Protein AF-A0A447JDP0-F1 (afdb_monomer_lite)

InterPro domains:
  IPR008926 Ribonucleotide reductase R1 subunit, N-terminal [SSF48168] (4-131)
  IPR013509 Ribonucleotide reductase large subunit, N-terminal [PF00317] (90-130)
  IPR013554 Ribonucleotide reductase N-terminal [PF08343] (7-88)

pLDDT: mean 95.54, std 9.56, range [35.28, 98.81]

Structure (mmCIF, N/CA/C/O backbone):
data_AF-A0A447JDP0-F1
#
_entry.id   AF-A0A447JDP0-F1
#
loop_
_atom_site.group_PDB
_atom_site.id
_atom_site.type_symbol
_atom_site.label_atom_id
_atom_site.label_alt_id
_atom_site.label_comp_id
_atom_site.label_asym_id
_atom_site.label_entity_id
_atom_site.label_seq_id
_atom_site.pdbx_PDB_ins_code
_atom_site.Cartn_x
_atom_site.Cartn_y
_atom_site.Cartn_z
_atom_site.occupancy
_atom_site.B_iso_or_equiv
_atom_site.auth_seq_id
_atom_site.auth_comp_id
_atom_site.auth_asym_id
_atom_site.auth_atom_id
_atom_site.pdbx_PDB_model_num
ATOM 1 N N . MET A 1 1 ? 22.821 -16.207 -6.122 1.00 35.28 1 MET A N 1
ATOM 2 C CA . MET A 1 1 ? 22.809 -14.789 -5.713 1.00 35.28 1 MET A CA 1
A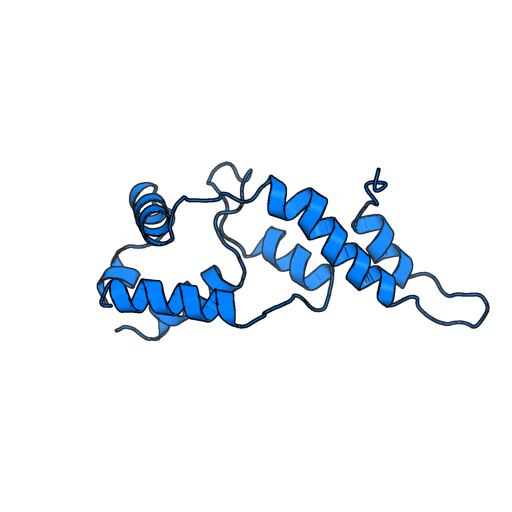TOM 3 C C . MET A 1 1 ? 22.058 -14.057 -6.809 1.00 35.28 1 MET A C 1
ATOM 5 O O . MET A 1 1 ? 22.524 -14.093 -7.938 1.00 35.28 1 MET A O 1
ATOM 9 N N . GLN A 1 2 ? 20.843 -13.580 -6.548 1.00 43.75 2 GLN A N 1
ATOM 10 C CA . GLN A 1 2 ? 20.063 -12.879 -7.570 1.00 43.75 2 GLN A CA 1
ATOM 11 C C . GLN A 1 2 ? 20.692 -11.494 -7.731 1.00 43.75 2 GLN A C 1
ATOM 13 O O . GLN A 1 2 ? 20.782 -10.771 -6.742 1.00 43.75 2 GLN A O 1
ATOM 18 N N . GLU A 1 3 ? 21.221 -11.173 -8.917 1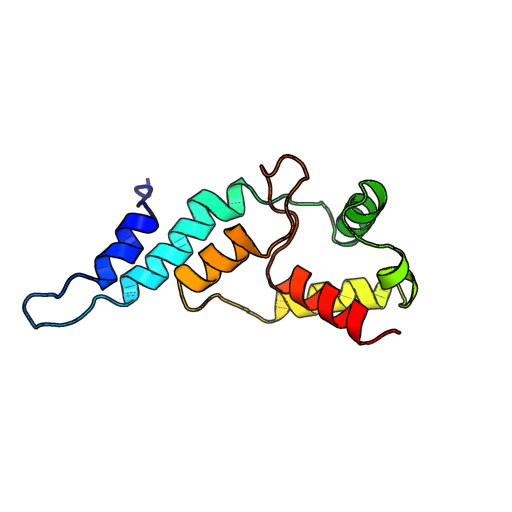.00 52.28 3 GLU A N 1
ATOM 19 C CA . GLU A 1 3 ? 21.681 -9.813 -9.211 1.00 52.28 3 GLU A CA 1
ATOM 20 C C . GLU A 1 3 ? 20.535 -8.854 -8.896 1.00 52.28 3 GLU A C 1
ATOM 22 O O . GLU A 1 3 ? 19.419 -9.025 -9.393 1.00 52.28 3 GLU A O 1
ATOM 27 N N . THR A 1 4 ? 20.793 -7.881 -8.023 1.00 54.41 4 THR A N 1
ATOM 28 C CA . THR A 1 4 ? 19.846 -6.820 -7.691 1.00 54.41 4 THR A CA 1
ATOM 29 C C . THR A 1 4 ? 19.679 -5.944 -8.929 1.00 54.41 4 THR A C 1
ATOM 31 O O . THR A 1 4 ? 20.354 -4.930 -9.076 1.00 54.41 4 THR A O 1
ATOM 34 N N . MET A 1 5 ? 18.840 -6.373 -9.871 1.00 62.88 5 MET A N 1
ATOM 35 C CA . MET A 1 5 ? 18.545 -5.582 -11.056 1.00 62.88 5 MET A CA 1
ATOM 36 C C . MET A 1 5 ? 17.773 -4.333 -10.638 1.00 62.88 5 MET A C 1
ATOM 38 O O . MET A 1 5 ? 16.768 -4.411 -9.928 1.00 62.88 5 MET A O 1
ATOM 42 N N . ASP A 1 6 ? 18.271 -3.180 -11.074 1.00 90.94 6 ASP A N 1
ATOM 43 C CA . ASP A 1 6 ? 17.626 -1.889 -10.881 1.00 90.94 6 ASP A CA 1
ATOM 44 C C . ASP A 1 6 ? 16.263 -1.883 -11.597 1.00 90.94 6 ASP A C 1
ATOM 46 O O . ASP A 1 6 ? 16.180 -2.031 -12.819 1.00 90.94 6 ASP A O 1
ATOM 50 N N . TYR A 1 7 ? 15.180 -1.721 -10.833 1.00 95.44 7 TYR A N 1
ATOM 51 C CA . TYR A 1 7 ? 13.817 -1.695 -11.365 1.00 95.44 7 TYR A CA 1
ATOM 52 C C . TYR A 1 7 ? 13.587 -0.517 -12.326 1.00 95.44 7 TYR A C 1
ATOM 54 O O . TYR A 1 7 ? 12.760 -0.631 -13.232 1.00 95.44 7 TYR A O 1
ATOM 62 N N . HIS A 1 8 ? 14.344 0.581 -12.204 1.00 94.88 8 HIS A N 1
ATOM 63 C CA . HIS A 1 8 ? 14.311 1.665 -13.185 1.00 94.88 8 HIS A CA 1
ATOM 64 C C . HIS A 1 8 ? 14.946 1.246 -14.512 1.00 94.88 8 HIS A C 1
ATOM 66 O O . HIS A 1 8 ? 14.387 1.535 -15.570 1.00 94.88 8 HIS A O 1
ATOM 72 N N . ALA A 1 9 ? 16.067 0.521 -14.473 1.00 95.06 9 ALA A N 1
ATOM 73 C CA . ALA A 1 9 ? 16.700 -0.010 -15.677 1.00 95.06 9 ALA A CA 1
ATOM 74 C C . ALA A 1 9 ? 15.803 -1.038 -16.385 1.00 95.06 9 ALA A C 1
ATOM 76 O O . ALA A 1 9 ? 15.671 -0.990 -17.606 1.00 95.06 9 ALA A O 1
ATOM 77 N N . LEU A 1 10 ? 15.133 -1.917 -15.628 1.00 95.00 10 LEU A N 1
ATOM 78 C CA . LEU A 1 10 ? 14.168 -2.880 -16.170 1.00 95.00 10 LEU A CA 1
ATOM 79 C C . LEU A 1 10 ? 12.984 -2.183 -16.855 1.00 95.00 10 LEU A C 1
ATOM 81 O O . LEU A 1 10 ? 12.657 -2.520 -17.991 1.00 95.00 10 LEU A O 1
ATOM 85 N N . ASN A 1 11 ? 12.392 -1.164 -16.225 1.00 95.44 11 ASN A N 1
ATOM 86 C CA . ASN A 1 11 ? 11.319 -0.385 -16.846 1.00 95.44 11 ASN A CA 1
ATOM 87 C C . ASN A 1 11 ? 11.802 0.381 -18.095 1.00 95.44 11 ASN A C 1
ATOM 89 O O . ASN A 1 11 ? 11.079 0.458 -19.088 1.00 95.44 11 ASN A O 1
ATOM 93 N N . ALA A 1 12 ? 13.046 0.875 -18.103 1.00 94.75 12 ALA A N 1
ATOM 94 C CA . ALA A 1 12 ? 13.629 1.537 -19.270 1.00 94.75 12 ALA A CA 1
ATOM 95 C C . ALA A 1 12 ? 13.772 0.609 -20.494 1.00 94.75 12 ALA A C 1
ATOM 97 O O . ALA A 1 12 ? 13.784 1.106 -21.622 1.00 94.75 12 ALA A O 1
ATOM 98 N N . MET A 1 13 ? 13.817 -0.720 -20.312 1.00 94.06 13 MET A N 1
ATOM 99 C CA . MET A 1 13 ? 13.868 -1.682 -21.425 1.00 94.06 13 MET A CA 1
ATOM 100 C C . MET A 1 13 ? 12.606 -1.655 -22.299 1.00 94.06 13 MET A C 1
ATOM 102 O O . MET A 1 13 ? 12.680 -2.056 -23.458 1.00 94.06 13 MET A O 1
ATOM 106 N N . LEU A 1 14 ? 11.477 -1.131 -21.801 1.00 93.56 14 LEU A N 1
ATOM 107 C CA . LEU A 1 14 ? 10.270 -0.920 -22.611 1.00 93.56 14 LEU A CA 1
ATOM 108 C C . LEU A 1 14 ? 10.470 0.099 -23.742 1.00 93.56 14 LEU A C 1
ATOM 110 O O . LEU A 1 14 ? 9.702 0.105 -24.700 1.00 93.56 14 LEU A O 1
ATOM 114 N N . ASN A 1 15 ? 11.505 0.940 -23.651 1.00 94.25 15 ASN A N 1
ATOM 115 C CA . ASN A 1 15 ? 11.864 1.903 -24.692 1.00 94.25 15 ASN A CA 1
ATOM 116 C C . ASN A 1 15 ? 12.830 1.323 -25.742 1.00 94.25 15 ASN A C 1
ATOM 118 O O . ASN A 1 15 ? 13.276 2.055 -26.626 1.00 94.25 15 ASN A O 1
ATOM 122 N N . LEU A 1 16 ? 13.189 0.037 -25.646 1.00 92.62 16 LEU A N 1
ATOM 123 C CA . LEU A 1 16 ? 14.095 -0.638 -26.572 1.00 92.62 16 LEU A CA 1
ATOM 124 C C . LEU A 1 16 ? 13.339 -1.672 -27.408 1.00 92.62 16 LEU A C 1
ATOM 126 O O . LEU A 1 16 ? 12.618 -2.517 -26.876 1.00 92.62 16 LEU A O 1
ATOM 130 N N . TYR A 1 17 ? 13.576 -1.635 -28.716 1.00 93.62 17 TYR A N 1
ATOM 131 C CA . TYR A 1 17 ? 13.074 -2.633 -29.653 1.00 93.62 17 TYR A CA 1
ATOM 132 C C . TYR A 1 17 ? 14.124 -3.715 -29.907 1.00 93.62 17 TYR A C 1
ATOM 134 O O . TYR A 1 17 ? 15.322 -3.430 -29.990 1.00 93.62 17 TYR A O 1
ATOM 142 N N . ASP A 1 18 ? 13.677 -4.960 -30.051 1.00 90.44 18 ASP A N 1
ATOM 143 C CA . ASP A 1 18 ? 14.532 -6.044 -30.525 1.00 90.44 18 ASP A CA 1
ATOM 144 C C . ASP A 1 18 ? 14.825 -5.928 -32.037 1.00 90.44 18 ASP A C 1
ATOM 146 O O . ASP A 1 18 ? 14.357 -5.025 -32.735 1.00 90.44 18 ASP A O 1
ATOM 150 N N . LYS A 1 19 ? 15.609 -6.872 -32.573 1.00 92.88 19 LYS A N 1
ATOM 151 C CA . LYS A 1 19 ? 15.967 -6.902 -34.004 1.00 92.88 19 LYS A CA 1
ATOM 152 C C . LYS A 1 19 ? 14.760 -7.066 -34.940 1.00 92.88 19 LYS A C 1
ATOM 154 O O . LYS A 1 19 ? 14.899 -6.806 -36.131 1.00 92.88 19 LYS A O 1
ATOM 159 N N . ALA A 1 20 ? 13.622 -7.526 -34.425 1.00 94.88 20 ALA A N 1
ATOM 160 C CA . ALA A 1 20 ? 12.374 -7.698 -35.157 1.00 94.88 20 ALA A CA 1
ATOM 161 C C . ALA A 1 20 ? 11.389 -6.531 -34.935 1.00 94.88 20 ALA A C 1
ATOM 163 O O . ALA A 1 20 ? 10.309 -6.540 -35.519 1.00 94.88 20 ALA A O 1
ATOM 164 N N . GLY A 1 21 ? 11.753 -5.515 -34.144 1.00 94.19 21 GLY A N 1
ATOM 165 C CA . GLY A 1 21 ? 10.891 -4.373 -33.851 1.00 94.19 21 GLY A CA 1
ATOM 166 C C . GLY A 1 21 ? 9.857 -4.630 -32.750 1.00 94.19 21 GLY A C 1
ATOM 167 O O . GLY A 1 21 ? 8.863 -3.909 -32.688 1.00 94.19 21 GLY A O 1
ATOM 168 N N . HIS A 1 22 ? 10.057 -5.621 -31.876 1.00 95.56 22 HIS A N 1
ATOM 169 C CA . HIS A 1 22 ? 9.159 -5.904 -30.752 1.00 95.56 22 HIS A CA 1
ATOM 170 C C . HIS A 1 22 ? 9.651 -5.303 -29.430 1.00 95.56 22 HIS A C 1
ATOM 172 O O . HIS A 1 22 ? 10.853 -5.187 -29.186 1.00 95.56 22 HIS A O 1
ATOM 178 N N . ILE A 1 23 ? 8.696 -4.960 -28.559 1.00 95.69 23 ILE A N 1
ATOM 179 C CA . ILE A 1 23 ? 8.934 -4.482 -27.191 1.00 95.69 23 ILE A CA 1
ATOM 180 C C . ILE A 1 23 ? 8.960 -5.676 -26.229 1.00 95.69 23 ILE A C 1
ATOM 182 O O . ILE A 1 23 ? 8.121 -6.574 -26.309 1.00 95.69 23 ILE A O 1
ATOM 186 N N . GLN A 1 24 ? 9.889 -5.655 -25.276 1.00 93.38 24 GLN A N 1
ATOM 187 C CA . GLN A 1 24 ? 10.043 -6.688 -24.245 1.00 93.38 24 GLN A CA 1
ATOM 188 C C . GLN A 1 24 ? 9.133 -6.411 -23.033 1.00 93.38 24 GLN A C 1
ATOM 190 O O . GLN A 1 24 ? 9.596 -5.972 -21.981 1.00 93.38 24 GLN A O 1
ATOM 195 N N . PHE A 1 25 ? 7.818 -6.613 -23.173 1.00 93.81 25 PHE A N 1
ATOM 196 C CA . PHE A 1 25 ? 6.841 -6.285 -22.117 1.00 93.81 25 PHE A CA 1
ATOM 197 C C . PHE A 1 25 ? 7.059 -7.036 -20.793 1.00 93.81 25 PHE A C 1
ATOM 199 O O . PHE A 1 25 ? 6.718 -6.518 -19.730 1.00 93.81 25 PHE A O 1
ATOM 206 N N . ASP A 1 26 ? 7.673 -8.222 -20.826 1.00 95.81 26 ASP A N 1
ATOM 207 C CA . ASP A 1 26 ? 8.031 -9.001 -19.633 1.00 95.81 26 ASP A CA 1
ATOM 208 C C . ASP A 1 26 ? 8.980 -8.243 -18.688 1.00 95.81 26 ASP A C 1
ATOM 210 O O . ASP A 1 26 ? 9.015 -8.516 -17.484 1.00 95.81 26 ASP A O 1
ATOM 214 N N . LYS A 1 27 ? 9.723 -7.262 -19.215 1.00 96.12 27 LYS A N 1
ATOM 215 C CA . LYS A 1 27 ? 10.627 -6.419 -18.430 1.00 96.12 27 LYS A CA 1
ATOM 216 C C . LYS A 1 27 ? 9.898 -5.497 -17.467 1.00 96.12 27 LYS A C 1
ATOM 218 O O . LYS A 1 27 ? 10.434 -5.234 -16.393 1.00 96.12 27 LYS A O 1
ATOM 223 N N . ASP A 1 28 ? 8.667 -5.088 -17.773 1.00 97.62 28 ASP A N 1
ATOM 224 C CA . ASP A 1 28 ? 7.875 -4.305 -16.821 1.00 97.62 28 ASP A CA 1
ATOM 225 C C . ASP A 1 28 ? 7.442 -5.152 -15.623 1.00 97.62 28 ASP A C 1
ATOM 227 O O . ASP A 1 28 ? 7.534 -4.711 -14.480 1.00 97.62 28 ASP A O 1
ATOM 231 N N . GLN A 1 29 ? 7.063 -6.411 -15.862 1.00 97.38 29 GLN A N 1
ATOM 232 C CA . GLN A 1 29 ? 6.729 -7.334 -14.780 1.00 97.38 29 GLN A CA 1
ATOM 233 C C . GLN A 1 29 ? 7.955 -7.633 -13.905 1.00 97.38 29 GLN A C 1
ATOM 235 O O . GLN A 1 29 ? 7.859 -7.602 -12.679 1.00 97.38 29 GLN A O 1
ATOM 240 N N . GLN A 1 30 ? 9.129 -7.829 -14.516 1.00 97.44 30 GLN A N 1
ATOM 241 C CA . GLN A 1 30 ? 10.392 -7.956 -13.777 1.00 97.44 30 GLN A CA 1
ATOM 242 C C . GLN A 1 30 ? 10.698 -6.693 -12.956 1.00 97.44 30 GLN A C 1
ATOM 244 O O . GLN A 1 30 ? 11.175 -6.806 -11.827 1.00 97.44 30 GLN A O 1
ATOM 249 N N . ALA A 1 31 ? 10.405 -5.498 -13.483 1.00 97.94 31 ALA A N 1
ATOM 250 C CA . ALA A 1 31 ? 10.569 -4.242 -12.754 1.00 97.94 31 ALA A CA 1
ATOM 251 C C . ALA A 1 31 ? 9.641 -4.162 -11.532 1.00 97.94 31 ALA A C 1
ATOM 253 O O . ALA A 1 31 ? 10.085 -3.727 -10.470 1.00 97.94 31 ALA A O 1
ATOM 254 N N . ILE A 1 32 ? 8.388 -4.623 -11.638 1.00 98.06 32 ILE A N 1
ATOM 255 C CA . ILE A 1 32 ? 7.467 -4.740 -10.493 1.00 98.06 32 ILE A CA 1
ATOM 256 C C . ILE A 1 32 ? 8.065 -5.672 -9.438 1.00 98.06 32 ILE A C 1
ATOM 258 O O . ILE A 1 32 ? 8.197 -5.284 -8.276 1.00 98.06 32 ILE A O 1
ATOM 262 N N . ASP A 1 33 ? 8.462 -6.880 -9.830 1.00 97.56 33 ASP A N 1
ATOM 263 C CA . ASP A 1 33 ? 8.970 -7.886 -8.896 1.00 97.56 33 ASP A CA 1
ATOM 264 C C . ASP A 1 33 ? 10.231 -7.393 -8.172 1.00 97.56 33 ASP A C 1
ATOM 266 O O . ASP A 1 33 ? 10.337 -7.512 -6.944 1.00 97.56 33 ASP A O 1
ATOM 270 N N . ALA A 1 34 ? 11.151 -6.768 -8.915 1.00 97.88 34 ALA A N 1
ATOM 271 C CA . ALA A 1 34 ? 12.349 -6.137 -8.377 1.00 97.88 34 ALA A CA 1
ATOM 272 C C . ALA A 1 34 ? 12.002 -4.975 -7.437 1.00 97.88 34 ALA A C 1
ATOM 274 O O . ALA A 1 34 ? 12.512 -4.939 -6.320 1.00 97.88 34 ALA A O 1
ATOM 275 N N . PHE A 1 35 ? 11.093 -4.074 -7.822 1.00 98.12 35 PHE A N 1
ATOM 276 C CA . PHE A 1 35 ? 10.648 -2.953 -6.988 1.00 98.12 35 PHE A CA 1
ATOM 277 C C . PHE A 1 35 ? 10.066 -3.427 -5.654 1.00 98.12 35 PHE A C 1
ATOM 279 O O . PHE A 1 35 ? 10.417 -2.913 -4.588 1.00 98.12 35 PHE A O 1
ATOM 286 N N . PHE A 1 36 ? 9.224 -4.460 -5.677 1.00 97.94 36 PHE A N 1
ATOM 287 C CA . PHE A 1 36 ? 8.682 -5.019 -4.446 1.00 97.94 36 PHE A CA 1
ATOM 288 C C . PHE A 1 36 ? 9.757 -5.696 -3.588 1.00 97.94 36 PHE A C 1
ATOM 290 O O . PHE A 1 36 ? 9.718 -5.583 -2.362 1.00 97.94 36 PHE A O 1
ATOM 297 N N . ALA A 1 37 ? 10.715 -6.389 -4.209 1.00 97.56 37 ALA A N 1
ATOM 298 C CA . ALA A 1 37 ? 11.785 -7.097 -3.512 1.00 97.56 37 ALA A CA 1
ATOM 299 C C . ALA A 1 37 ? 12.814 -6.180 -2.861 1.00 97.56 37 ALA A C 1
ATOM 301 O O . ALA A 1 37 ? 13.202 -6.424 -1.720 1.00 97.56 37 ALA A O 1
ATOM 302 N N . THR A 1 38 ? 13.257 -5.154 -3.577 1.00 96.56 38 THR A N 1
ATOM 303 C CA . THR A 1 38 ? 14.412 -4.340 -3.188 1.00 96.56 38 THR A CA 1
ATOM 304 C C . THR A 1 38 ? 14.006 -3.029 -2.527 1.00 96.56 38 THR A C 1
ATOM 306 O O . THR A 1 38 ? 14.799 -2.468 -1.777 1.00 96.56 38 THR A O 1
ATOM 309 N N . HIS A 1 39 ? 12.769 -2.562 -2.741 1.00 96.69 39 HIS A N 1
ATOM 310 C CA . HIS A 1 39 ? 12.289 -1.283 -2.217 1.00 96.69 39 HIS A CA 1
ATOM 311 C C . HIS A 1 39 ? 11.071 -1.424 -1.303 1.00 96.69 39 HIS A C 1
ATOM 313 O O . HIS A 1 39 ? 11.151 -1.061 -0.133 1.00 96.69 39 HIS A O 1
ATOM 319 N N . VAL A 1 40 ? 9.951 -1.978 -1.777 1.00 98.06 40 VAL A N 1
ATOM 320 C CA . VAL A 1 40 ? 8.701 -1.976 -0.989 1.00 98.06 40 VAL A CA 1
ATOM 321 C C . VAL A 1 40 ? 8.816 -2.832 0.270 1.00 98.06 40 VAL A C 1
ATOM 323 O O . VAL A 1 40 ? 8.606 -2.317 1.369 1.00 98.06 40 VAL A O 1
ATOM 326 N N . ARG A 1 41 ? 9.154 -4.126 0.148 1.00 97.50 41 ARG A N 1
ATOM 327 C CA . ARG A 1 41 ? 9.195 -5.045 1.300 1.00 97.50 41 ARG A CA 1
ATOM 328 C C . ARG A 1 41 ? 10.189 -4.599 2.384 1.00 97.50 41 ARG A C 1
ATOM 330 O O . ARG A 1 41 ? 9.774 -4.561 3.539 1.00 97.50 41 ARG A O 1
ATOM 337 N N . PRO A 1 42 ? 11.436 -4.195 2.064 1.00 97.69 42 PRO A N 1
ATOM 338 C CA . PRO A 1 42 ? 12.391 -3.748 3.085 1.00 97.69 42 PRO A CA 1
ATOM 339 C C . PRO A 1 42 ? 11.956 -2.495 3.860 1.00 97.69 42 PRO A C 1
ATOM 341 O O . PRO A 1 42 ? 12.317 -2.341 5.026 1.00 97.69 42 PRO A O 1
ATOM 344 N N . HIS A 1 43 ? 11.171 -1.610 3.236 1.00 98.31 43 HIS A N 1
ATOM 345 C CA . HIS A 1 43 ? 10.739 -0.343 3.837 1.00 98.31 43 HIS A CA 1
ATOM 346 C C . HIS A 1 43 ? 9.304 -0.380 4.379 1.00 98.31 43 HIS A C 1
ATOM 348 O O . HIS A 1 43 ? 8.835 0.609 4.937 1.00 98.31 43 HIS A O 1
ATOM 354 N N . SER A 1 44 ? 8.590 -1.497 4.258 1.00 98.50 44 SER A N 1
ATOM 355 C CA . SER A 1 44 ? 7.245 -1.636 4.826 1.00 98.50 44 SER A CA 1
ATOM 356 C C . SER A 1 44 ? 7.313 -2.018 6.305 1.00 98.50 44 SER A C 1
ATOM 358 O O . SER A 1 44 ? 8.233 -2.710 6.748 1.00 98.50 44 SER A O 1
ATOM 360 N N . VAL A 1 45 ? 6.383 -1.518 7.115 1.00 98.31 45 VAL A N 1
ATOM 361 C CA . VAL A 1 45 ? 6.246 -1.932 8.519 1.00 98.31 45 VAL A CA 1
ATOM 362 C C . VAL A 1 45 ? 5.370 -3.177 8.588 1.00 98.31 45 VAL A C 1
ATOM 364 O O . VAL A 1 45 ? 4.243 -3.175 8.103 1.00 98.31 45 VAL A O 1
ATOM 367 N N . THR A 1 46 ? 5.882 -4.233 9.214 1.00 95.19 46 THR A N 1
ATOM 368 C CA . THR A 1 46 ? 5.116 -5.437 9.551 1.00 95.19 46 THR A CA 1
ATOM 369 C C . THR A 1 46 ? 4.727 -5.404 11.022 1.00 95.19 46 THR A C 1
ATOM 371 O O . THR A 1 46 ? 5.583 -5.183 11.877 1.00 95.19 46 THR A O 1
ATOM 374 N N . PHE A 1 47 ? 3.454 -5.656 11.303 1.00 97.19 47 PHE A N 1
ATOM 375 C CA . PHE A 1 47 ? 2.891 -5.756 12.653 1.00 97.19 47 PHE A CA 1
ATOM 376 C C . PHE A 1 47 ? 2.570 -7.222 12.968 1.00 97.19 47 PHE A C 1
ATOM 378 O O . PHE A 1 47 ? 2.409 -8.014 12.035 1.00 97.19 47 PHE A O 1
ATOM 385 N N . ALA A 1 48 ? 2.448 -7.607 14.245 1.00 97.06 48 ALA A N 1
ATOM 386 C CA . ALA A 1 48 ? 2.142 -9.002 14.583 1.00 97.06 48 ALA A CA 1
ATOM 387 C C . ALA A 1 48 ? 0.694 -9.380 14.236 1.00 97.06 48 ALA A C 1
ATOM 389 O O . ALA A 1 48 ? 0.398 -10.543 13.969 1.00 97.06 48 ALA A O 1
ATOM 390 N N . SER A 1 49 ? -0.217 -8.402 14.221 1.00 97.94 49 SER A N 1
ATOM 391 C CA . SER A 1 49 ? -1.601 -8.597 13.793 1.00 97.94 49 SER A CA 1
ATOM 392 C C . SER A 1 49 ? -2.219 -7.323 13.223 1.00 97.94 49 SER A C 1
ATOM 394 O O . SER A 1 49 ? -1.769 -6.209 13.501 1.00 97.94 49 SER A O 1
ATOM 396 N N . GLN A 1 50 ? -3.321 -7.480 12.484 1.00 98.25 50 GLN A N 1
ATOM 397 C CA . GLN A 1 50 ? -4.096 -6.337 11.999 1.00 98.25 50 GLN A CA 1
ATOM 398 C C . GLN A 1 50 ? -4.713 -5.524 13.144 1.00 98.25 50 GLN A C 1
ATOM 400 O O . GLN A 1 50 ? -4.881 -4.311 13.027 1.00 98.25 50 GLN A O 1
ATOM 405 N N . HIS A 1 51 ? -5.020 -6.175 14.267 1.00 97.69 51 HIS A N 1
ATOM 406 C CA . HIS A 1 51 ? -5.531 -5.497 15.450 1.00 97.69 51 HIS A CA 1
ATOM 407 C C . HIS A 1 51 ? -4.491 -4.530 16.028 1.00 97.69 51 HIS A C 1
ATOM 409 O O . HIS A 1 51 ? -4.773 -3.338 16.140 1.00 97.69 51 HIS A O 1
ATOM 415 N N . GLU A 1 52 ? -3.283 -5.030 16.301 1.00 98.44 52 GLU A N 1
ATOM 416 C CA . GLU A 1 52 ? -2.161 -4.236 16.818 1.00 98.44 52 GLU A CA 1
ATOM 417 C C . GLU A 1 52 ? -1.755 -3.122 15.844 1.00 98.44 52 GLU A C 1
ATOM 419 O O . GLU A 1 52 ? -1.463 -1.998 16.263 1.00 98.44 52 GLU A O 1
ATOM 424 N N . ARG A 1 53 ? -1.787 -3.406 14.532 1.00 98.62 53 ARG A N 1
ATOM 425 C CA . ARG A 1 53 ? -1.553 -2.404 13.486 1.00 98.62 53 ARG A CA 1
ATOM 426 C C . ARG A 1 53 ? -2.515 -1.233 13.632 1.00 98.62 53 ARG A C 1
ATOM 428 O O . ARG A 1 53 ? -2.072 -0.098 13.746 1.00 98.62 53 ARG A O 1
ATOM 435 N N . LEU A 1 54 ? -3.822 -1.495 13.634 1.00 98.56 54 LEU A N 1
ATOM 436 C CA . LEU A 1 54 ? -4.835 -0.440 13.701 1.00 98.56 54 LEU A CA 1
ATOM 437 C C . LEU A 1 54 ? -4.749 0.356 15.009 1.00 98.56 54 LEU A C 1
ATOM 439 O O . LEU A 1 54 ? -4.868 1.575 14.973 1.00 98.56 54 LEU A O 1
ATOM 443 N N . GLU A 1 55 ? -4.508 -0.302 16.146 1.00 98.25 55 GLU A N 1
ATOM 444 C CA . GLU A 1 55 ? -4.285 0.399 17.420 1.00 98.25 55 GLU A CA 1
ATOM 445 C C . GLU A 1 55 ? -3.060 1.312 17.369 1.00 98.25 55 GLU A C 1
ATOM 447 O O . GLU A 1 55 ? -3.117 2.449 17.828 1.00 98.25 55 GLU A O 1
ATOM 452 N N . THR A 1 56 ? -1.958 0.836 16.790 1.00 98.69 56 THR A N 1
ATOM 453 C CA . THR A 1 56 ? -0.730 1.625 16.663 1.00 98.69 56 THR A CA 1
ATOM 454 C C . THR A 1 56 ? -0.926 2.815 15.733 1.00 98.69 56 THR A C 1
ATOM 456 O O . THR A 1 56 ? -0.557 3.929 16.092 1.00 98.69 56 THR A O 1
ATOM 459 N N . LEU A 1 57 ? -1.572 2.613 14.582 1.00 98.81 57 LEU A N 1
ATOM 460 C CA . LEU A 1 57 ? -1.845 3.691 13.633 1.00 98.81 57 LEU A CA 1
ATOM 461 C C . LEU A 1 57 ? -2.777 4.757 14.218 1.00 98.81 57 LEU A C 1
ATOM 463 O O . LEU A 1 57 ? -2.557 5.939 13.980 1.00 98.81 57 LEU A O 1
ATOM 467 N N . VAL A 1 58 ? -3.782 4.378 15.007 1.00 98.69 58 VAL A N 1
ATOM 468 C CA . VAL A 1 58 ? -4.632 5.352 15.709 1.00 98.69 58 VAL A CA 1
ATOM 469 C C . VAL A 1 58 ? -3.845 6.071 16.803 1.00 98.69 58 VAL A C 1
ATOM 471 O O . VAL A 1 58 ? -3.818 7.299 16.844 1.00 98.69 58 VAL A O 1
ATOM 474 N N . ARG A 1 59 ? -3.154 5.321 17.670 1.00 98.62 59 ARG A N 1
ATOM 475 C CA . ARG A 1 59 ? -2.404 5.867 18.810 1.00 98.62 59 ARG A CA 1
ATOM 476 C C . ARG A 1 59 ? -1.321 6.857 18.383 1.00 98.62 59 ARG A C 1
ATOM 478 O O . ARG A 1 59 ? -1.106 7.848 19.071 1.00 98.62 59 ARG A O 1
ATOM 485 N N . GLU A 1 60 ? -0.640 6.590 17.273 1.00 98.56 60 GLU A N 1
ATOM 486 C CA . 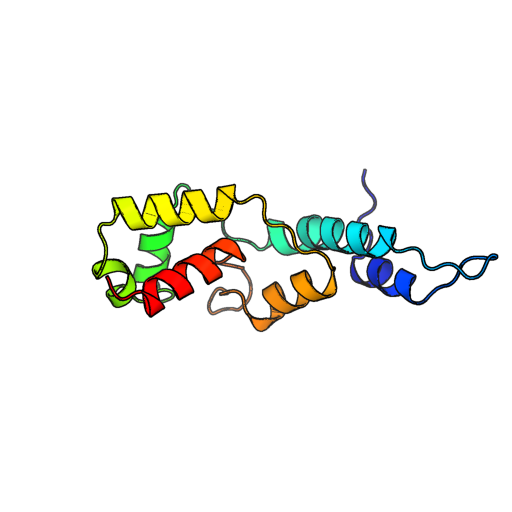GLU A 1 60 ? 0.403 7.466 16.725 1.00 98.56 60 GLU A CA 1
ATOM 487 C C . GLU A 1 60 ? -0.150 8.578 15.815 1.00 98.56 60 GLU A C 1
ATOM 489 O O . GLU A 1 60 ? 0.623 9.388 15.310 1.00 98.56 60 GLU A O 1
ATOM 494 N N . GLY A 1 61 ? -1.472 8.665 15.626 1.00 98.50 61 GLY A N 1
ATOM 495 C CA . GLY A 1 61 ? -2.123 9.756 14.891 1.00 98.50 61 GLY A CA 1
ATOM 496 C C . GLY A 1 61 ? -2.092 9.617 13.366 1.00 98.50 61 GLY A C 1
ATOM 497 O O . GLY A 1 61 ? -2.241 10.608 12.655 1.00 98.50 61 GLY A O 1
ATOM 498 N N . TYR A 1 62 ? -1.890 8.405 12.852 1.00 98.69 62 TYR A N 1
ATOM 499 C CA . TYR A 1 62 ? -1.905 8.095 11.421 1.00 98.69 62 TYR A CA 1
ATOM 500 C C . TYR A 1 62 ? -3.313 7.826 10.884 1.00 98.69 62 TYR A C 1
ATOM 502 O O . TYR A 1 62 ? -3.653 8.275 9.790 1.00 98.69 62 TYR A O 1
ATOM 510 N N . TYR A 1 63 ? -4.119 7.064 11.625 1.00 98.62 63 TYR A N 1
ATOM 511 C CA . TYR A 1 63 ? -5.507 6.752 11.277 1.00 98.62 63 TYR A CA 1
ATOM 512 C C . TYR A 1 63 ? -6.475 7.492 12.198 1.00 98.62 63 TYR A C 1
ATOM 514 O O . TYR A 1 63 ? -6.215 7.652 13.387 1.00 98.62 63 TYR A O 1
ATOM 522 N N . ASP A 1 64 ? -7.613 7.897 11.637 1.00 98.12 64 ASP A N 1
ATOM 523 C CA . ASP A 1 64 ? -8.712 8.497 12.388 1.00 98.12 64 ASP A CA 1
ATOM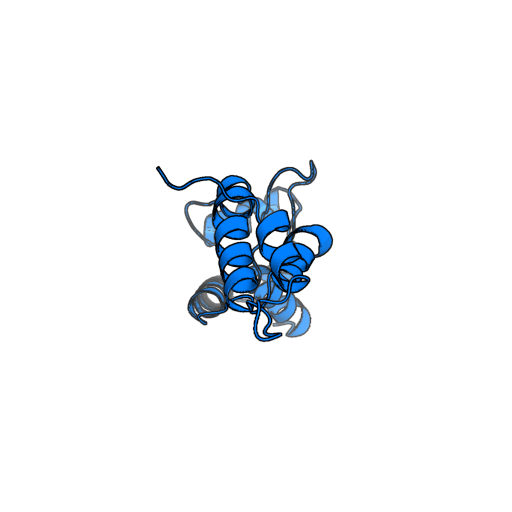 524 C C . ASP A 1 64 ? -9.595 7.405 13.008 1.00 98.12 64 ASP A C 1
ATOM 526 O O . ASP A 1 64 ? -10.255 6.636 12.297 1.00 98.12 64 ASP A O 1
ATOM 530 N N . ASP A 1 65 ? -9.617 7.347 14.339 1.00 98.25 65 ASP A N 1
ATOM 531 C CA . ASP A 1 65 ? -10.449 6.406 15.092 1.00 98.25 65 ASP A CA 1
ATOM 532 C C . ASP A 1 65 ? -11.943 6.617 14.831 1.00 98.25 65 ASP A C 1
ATOM 534 O O . ASP A 1 65 ? -12.713 5.658 14.832 1.00 98.25 65 ASP A O 1
ATOM 538 N N . ALA A 1 66 ? -12.364 7.847 14.511 1.00 98.38 66 ALA A N 1
ATOM 539 C CA . ALA A 1 66 ? -13.766 8.159 14.260 1.00 98.38 66 ALA A CA 1
ATOM 540 C C . ALA A 1 66 ? -14.331 7.408 13.046 1.00 98.38 66 ALA A C 1
ATOM 542 O O . ALA A 1 66 ? -15.533 7.152 12.998 1.00 98.38 66 ALA A O 1
ATOM 543 N N . VAL A 1 67 ? -13.491 7.018 12.078 1.00 98.50 67 VAL A N 1
ATOM 544 C CA . VAL A 1 67 ? -13.903 6.157 10.957 1.00 98.50 67 VAL A CA 1
ATOM 545 C C . VAL A 1 67 ? -14.112 4.721 11.433 1.00 98.50 67 VAL A C 1
ATOM 547 O O . VAL A 1 67 ? -15.117 4.096 11.098 1.00 98.50 67 VAL A O 1
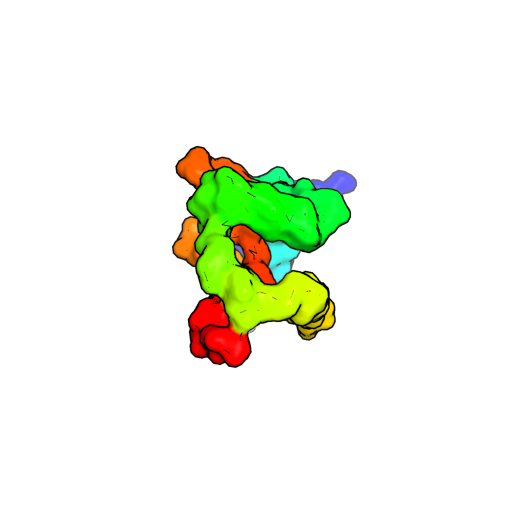ATOM 550 N N . LEU A 1 68 ? -13.171 4.196 12.219 1.00 98.31 68 LEU A N 1
ATOM 551 C CA . LEU A 1 68 ? -13.188 2.808 12.683 1.00 98.31 68 LEU A CA 1
ATOM 552 C C . LEU A 1 68 ? -14.303 2.559 13.706 1.00 98.31 68 LEU A C 1
ATOM 554 O O . LEU A 1 68 ? -14.930 1.504 13.669 1.00 98.31 68 LEU A O 1
ATOM 558 N N . ALA A 1 69 ? -14.588 3.538 14.566 1.00 98.06 69 ALA A N 1
ATOM 559 C CA . ALA A 1 69 ? -15.595 3.467 15.624 1.00 98.06 69 ALA A CA 1
ATOM 560 C C . ALA A 1 69 ? -17.043 3.337 15.114 1.00 98.06 69 ALA A C 1
ATOM 562 O O . ALA A 1 69 ? -17.942 3.034 15.895 1.00 98.06 69 ALA A O 1
ATOM 563 N N . ARG A 1 70 ? -17.286 3.543 13.812 1.00 98.56 70 ARG A N 1
ATOM 564 C CA . ARG A 1 70 ? -18.609 3.365 13.182 1.00 98.56 70 ARG A CA 1
ATOM 565 C C . ARG A 1 70 ? -18.959 1.904 12.912 1.00 98.56 70 ARG A C 1
ATOM 567 O O . ARG A 1 70 ? -20.093 1.620 12.549 1.00 98.56 70 ARG A O 1
ATOM 574 N N . TYR A 1 71 ? -17.998 0.999 13.060 1.00 98.62 71 TYR A N 1
ATOM 575 C CA . TYR A 1 71 ? -18.140 -0.405 12.706 1.00 98.62 71 TYR A CA 1
ATOM 576 C C . TYR A 1 71 ? -17.741 -1.305 13.868 1.00 98.62 71 TYR A C 1
ATOM 578 O O . TYR A 1 71 ? -16.828 -1.000 14.636 1.00 98.62 71 TYR A O 1
ATOM 586 N N . ASP A 1 72 ? -18.339 -2.494 13.921 1.00 98.38 72 ASP A N 1
ATOM 587 C CA . ASP A 1 72 ? -17.837 -3.551 14.788 1.00 98.38 72 ASP A CA 1
ATOM 588 C C . ASP A 1 72 ? -16.391 -3.894 14.420 1.00 98.38 72 ASP A C 1
ATOM 590 O O . ASP A 1 72 ? -16.068 -4.203 13.267 1.00 98.38 72 ASP A O 1
ATOM 594 N N . ARG A 1 73 ? -15.505 -3.932 15.421 1.00 98.00 73 ARG A N 1
ATOM 595 C CA . ARG A 1 73 ? -14.077 -4.214 15.209 1.00 98.00 73 ARG A CA 1
ATOM 596 C C . ARG A 1 73 ? -13.847 -5.522 14.452 1.00 98.00 73 ARG A C 1
ATOM 598 O O . ARG A 1 73 ? -12.957 -5.597 13.611 1.00 98.00 73 ARG A O 1
ATOM 605 N N . ALA A 1 74 ? -14.664 -6.541 14.712 1.00 98.38 74 ALA A N 1
ATOM 606 C CA . ALA A 1 74 ? -14.581 -7.820 14.014 1.00 98.38 74 ALA A CA 1
ATOM 607 C C . ALA A 1 74 ? -14.895 -7.697 12.511 1.00 98.38 74 ALA A C 1
ATOM 609 O O . ALA A 1 74 ? -14.272 -8.387 11.709 1.00 98.38 74 ALA A O 1
ATOM 610 N N . PHE A 1 75 ? -15.827 -6.823 12.115 1.00 98.62 75 PHE A N 1
ATOM 611 C CA . PHE A 1 75 ? -16.096 -6.542 10.704 1.00 98.62 75 PHE A CA 1
ATOM 612 C C . PHE A 1 75 ? -14.905 -5.847 10.047 1.00 98.62 75 PHE A C 1
ATOM 614 O O . PHE A 1 75 ? -14.458 -6.300 8.997 1.00 98.62 75 PHE A O 1
ATOM 621 N N . VAL A 1 76 ? -14.346 -4.820 10.696 1.00 98.69 76 VAL A N 1
ATOM 622 C CA . VAL A 1 76 ? -13.157 -4.111 10.197 1.00 98.69 76 VAL A CA 1
ATOM 623 C C . VAL A 1 76 ? -12.024 -5.100 9.922 1.00 98.69 76 VAL A C 1
ATOM 625 O O . VAL A 1 76 ? -11.491 -5.128 8.817 1.00 98.69 76 VAL A O 1
ATOM 628 N N . LEU A 1 77 ? -11.693 -5.962 10.889 1.00 98.62 77 LEU A N 1
ATOM 629 C CA . LEU A 1 77 ? -10.624 -6.953 10.729 1.00 98.62 77 LEU A CA 1
ATOM 630 C C . LEU A 1 77 ? -10.897 -7.930 9.573 1.00 98.62 77 LEU A C 1
ATOM 632 O O . LEU A 1 77 ? -9.997 -8.167 8.769 1.00 98.62 77 LEU A O 1
ATOM 636 N N . ARG A 1 78 ? -12.134 -8.433 9.440 1.00 98.69 78 ARG A N 1
ATOM 637 C CA . ARG A 1 78 ? -12.525 -9.306 8.318 1.00 98.69 78 ARG A CA 1
ATOM 638 C C . ARG A 1 78 ? -12.456 -8.600 6.966 1.00 98.69 78 ARG A C 1
ATOM 640 O O . ARG A 1 78 ? -12.124 -9.239 5.975 1.00 98.69 78 ARG A O 1
ATOM 647 N N . LEU A 1 79 ? -12.771 -7.307 6.901 1.00 98.75 79 LEU A N 1
ATOM 648 C CA . LEU A 1 79 ? -12.714 -6.553 5.650 1.00 98.75 79 LEU A CA 1
ATOM 649 C C . LEU A 1 79 ? -11.270 -6.367 5.177 1.00 98.75 79 LEU A C 1
ATOM 651 O O . LEU A 1 79 ? -10.994 -6.568 3.998 1.00 98.75 79 LEU A O 1
ATOM 655 N N . PHE A 1 80 ? -10.345 -6.057 6.091 1.00 98.69 80 PHE A N 1
ATOM 656 C CA . PHE A 1 80 ? -8.918 -6.023 5.764 1.00 98.69 80 PHE A CA 1
ATOM 657 C C . PHE A 1 80 ? -8.421 -7.393 5.291 1.00 98.69 80 PHE A C 1
ATOM 659 O O . PHE A 1 80 ? -7.756 -7.476 4.263 1.00 98.69 80 PHE A O 1
ATOM 666 N N . GLU A 1 81 ? -8.776 -8.472 5.992 1.00 98.62 81 GLU A N 1
ATOM 667 C CA . GLU A 1 81 ? -8.423 -9.833 5.572 1.00 98.62 81 GLU A CA 1
ATOM 668 C C . GLU A 1 81 ? -8.965 -10.151 4.171 1.00 98.62 81 GLU A C 1
ATOM 670 O O . GLU A 1 81 ? -8.222 -10.621 3.311 1.00 98.62 81 GLU A O 1
ATOM 675 N N . HIS A 1 82 ? -10.230 -9.818 3.902 1.00 98.69 82 HIS A N 1
ATOM 676 C CA . HIS A 1 82 ? -10.844 -9.996 2.590 1.00 98.69 82 HIS A CA 1
ATOM 677 C C . HIS A 1 82 ? -10.123 -9.201 1.493 1.00 98.69 82 HIS A C 1
ATOM 679 O O . HIS A 1 82 ? -9.857 -9.742 0.419 1.00 98.69 82 HIS A O 1
ATOM 685 N N . ALA A 1 83 ? -9.777 -7.940 1.759 1.00 98.62 83 ALA A N 1
ATOM 686 C CA . ALA A 1 83 ? -9.076 -7.094 0.802 1.00 98.62 83 ALA A CA 1
ATOM 687 C C . ALA A 1 83 ? -7.702 -7.682 0.438 1.00 98.62 83 ALA A C 1
ATOM 689 O O . ALA A 1 83 ? -7.393 -7.819 -0.746 1.00 98.62 83 ALA A O 1
ATOM 690 N N . HIS A 1 84 ? -6.919 -8.117 1.431 1.00 98.06 84 HIS A N 1
ATOM 691 C CA . HIS A 1 84 ? -5.613 -8.759 1.218 1.00 98.06 84 HIS A CA 1
ATOM 692 C C . HIS A 1 84 ? -5.721 -10.146 0.560 1.00 98.06 84 HIS A C 1
ATOM 694 O O . HIS A 1 84 ? -4.828 -10.551 -0.182 1.00 98.06 84 HIS A O 1
ATOM 700 N N . ALA A 1 85 ? -6.834 -10.857 0.753 1.00 98.50 85 ALA A N 1
ATOM 701 C CA . ALA A 1 85 ? -7.110 -12.136 0.096 1.00 98.50 85 ALA A CA 1
ATOM 702 C C . ALA A 1 85 ? -7.627 -12.004 -1.352 1.00 98.50 85 ALA A C 1
ATOM 704 O O . ALA A 1 85 ? -7.778 -13.015 -2.037 1.00 98.50 85 ALA A O 1
ATOM 705 N N . SER A 1 86 ? -7.880 -10.787 -1.847 1.00 98.25 86 SER A N 1
ATOM 706 C CA . SER A 1 86 ? -8.448 -10.555 -3.187 1.00 98.25 86 SER A CA 1
ATOM 707 C C . SER A 1 86 ? -7.540 -10.977 -4.351 1.00 98.25 86 SER A C 1
ATOM 709 O O . SER A 1 86 ? -8.008 -11.107 -5.481 1.00 98.25 86 SER A O 1
ATOM 711 N N . GLY A 1 87 ? -6.244 -11.188 -4.097 1.00 97.62 87 GLY A N 1
ATOM 712 C CA . GLY A 1 87 ? -5.267 -11.539 -5.130 1.00 97.62 87 GLY A CA 1
ATOM 713 C C . GLY A 1 87 ? -4.820 -10.351 -5.985 1.00 97.62 87 GLY A C 1
ATOM 714 O O . GLY A 1 87 ? -4.312 -10.556 -7.089 1.00 97.62 87 GLY A O 1
ATOM 715 N N . PHE A 1 88 ? -4.998 -9.119 -5.495 1.00 98.31 88 PHE A N 1
ATOM 716 C CA . PHE A 1 88 ? -4.587 -7.916 -6.208 1.00 98.31 88 PHE A CA 1
ATOM 717 C C . PHE A 1 88 ? -3.095 -7.938 -6.575 1.00 98.31 88 PHE A C 1
ATOM 719 O O . PHE A 1 88 ? -2.222 -8.331 -5.799 1.00 98.31 88 PHE A O 1
ATOM 726 N N . ARG A 1 89 ? -2.805 -7.487 -7.798 1.00 98.06 89 ARG A N 1
ATOM 727 C CA . ARG A 1 89 ? -1.454 -7.265 -8.314 1.00 98.06 89 ARG A CA 1
ATOM 728 C C . ARG A 1 89 ? -1.451 -5.997 -9.151 1.00 98.06 89 ARG A C 1
ATOM 730 O O . ARG A 1 89 ? -2.312 -5.820 -10.018 1.00 98.06 89 ARG A O 1
ATOM 737 N N . PHE A 1 90 ? -0.450 -5.146 -8.939 1.00 98.38 90 PHE A N 1
ATOM 738 C CA . PHE A 1 90 ? -0.176 -4.063 -9.877 1.00 98.38 90 PHE A CA 1
ATOM 739 C C . PHE A 1 90 ? 0.184 -4.650 -11.242 1.00 98.38 90 PHE A C 1
ATOM 741 O O . PHE A 1 90 ? 0.966 -5.590 -11.323 1.00 98.38 90 PHE A O 1
ATOM 748 N N . GLN A 1 91 ? -0.403 -4.080 -12.293 1.00 97.94 91 GLN A N 1
ATOM 749 C CA . GLN A 1 91 ? -0.219 -4.541 -13.673 1.00 97.94 91 GLN A CA 1
ATOM 750 C C . GLN A 1 91 ? 0.956 -3.857 -14.377 1.00 97.94 91 GLN A C 1
ATOM 752 O O . GLN A 1 91 ? 1.367 -4.296 -15.442 1.00 97.94 91 GLN A O 1
ATOM 757 N N . THR A 1 92 ? 1.463 -2.757 -13.810 1.00 98.19 92 THR A N 1
ATOM 758 C CA . THR A 1 92 ? 2.610 -2.025 -14.355 1.00 98.19 92 THR A CA 1
ATOM 759 C C . THR A 1 92 ? 3.533 -1.532 -13.249 1.00 98.19 92 THR A C 1
ATOM 761 O O . THR A 1 92 ? 3.073 -1.204 -12.145 1.00 98.19 92 THR A O 1
ATOM 764 N N . PHE A 1 93 ? 4.826 -1.411 -13.556 1.00 98.25 93 PHE A N 1
ATOM 765 C CA . PHE A 1 93 ? 5.809 -0.819 -12.645 1.00 98.25 93 PHE A CA 1
ATOM 766 C C . PHE A 1 93 ? 5.410 0.604 -12.258 1.00 98.25 93 PHE A C 1
ATOM 768 O O . PHE A 1 93 ? 5.423 0.951 -11.077 1.00 98.25 93 PHE A O 1
ATOM 775 N N . LEU A 1 94 ? 4.981 1.412 -13.233 1.00 97.81 94 LEU A N 1
ATOM 776 C CA . LEU A 1 94 ? 4.584 2.794 -12.980 1.00 97.81 94 LEU A CA 1
ATOM 777 C C . LEU A 1 94 ? 3.396 2.882 -12.014 1.00 97.81 94 LEU A C 1
ATOM 779 O O . LEU A 1 94 ? 3.401 3.740 -11.135 1.00 97.81 94 LEU A O 1
ATOM 783 N N . GLY A 1 95 ? 2.404 1.994 -12.136 1.00 98.44 95 GLY A N 1
ATOM 784 C CA . GLY A 1 95 ? 1.266 1.945 -11.217 1.00 98.44 95 GLY A CA 1
ATOM 785 C C . GLY A 1 95 ? 1.700 1.679 -9.774 1.00 98.44 95 GLY A C 1
ATOM 786 O O . GLY A 1 95 ? 1.315 2.421 -8.867 1.00 98.44 95 GLY A O 1
ATOM 787 N N . ALA A 1 96 ? 2.561 0.678 -9.572 1.00 98.62 96 ALA A N 1
ATOM 788 C CA . ALA A 1 96 ? 3.120 0.370 -8.258 1.00 98.62 96 ALA A CA 1
ATOM 789 C C . ALA A 1 96 ? 3.961 1.538 -7.720 1.00 98.62 96 ALA A C 1
ATOM 791 O O . ALA A 1 96 ? 3.711 2.046 -6.625 1.00 98.62 96 ALA A O 1
ATOM 792 N N . TRP A 1 97 ? 4.926 2.018 -8.507 1.00 98.12 97 TRP A N 1
ATOM 793 C CA . TRP A 1 97 ? 5.817 3.108 -8.120 1.00 98.12 97 TRP A CA 1
ATOM 794 C C . TRP A 1 97 ? 5.038 4.375 -7.764 1.00 98.12 97 TRP A C 1
ATOM 796 O O . TRP A 1 97 ? 5.296 4.998 -6.733 1.00 98.12 97 TRP A O 1
ATOM 806 N N . LYS A 1 98 ? 4.030 4.743 -8.560 1.00 98.25 98 LYS A N 1
ATOM 807 C CA . LYS A 1 98 ? 3.206 5.926 -8.309 1.00 98.25 98 LYS A CA 1
ATOM 808 C C . LYS A 1 98 ? 2.419 5.793 -7.007 1.00 98.25 98 LYS A C 1
ATOM 810 O O . LYS A 1 98 ? 2.415 6.736 -6.215 1.00 98.25 98 LYS A O 1
ATOM 815 N N . PHE A 1 99 ? 1.811 4.631 -6.758 1.00 98.75 99 PHE A N 1
ATOM 816 C CA . PHE A 1 99 ? 1.086 4.369 -5.516 1.00 98.75 99 PHE A CA 1
ATOM 817 C C . PHE A 1 99 ? 1.998 4.525 -4.289 1.00 98.75 99 PHE A C 1
ATOM 819 O O . PHE A 1 99 ? 1.705 5.323 -3.399 1.00 98.75 99 PHE A O 1
ATOM 826 N N . TYR A 1 100 ? 3.148 3.846 -4.266 1.00 98.50 100 TYR A N 1
ATOM 827 C CA . TYR A 1 100 ? 4.052 3.888 -3.111 1.00 98.50 100 TYR A CA 1
ATOM 828 C C . TYR A 1 100 ? 4.780 5.227 -2.945 1.00 98.50 100 TYR A C 1
ATOM 830 O O . TYR A 1 100 ? 5.160 5.604 -1.837 1.00 98.50 100 TYR A O 1
ATOM 838 N N . THR A 1 101 ? 4.996 5.987 -4.016 1.00 96.19 101 THR A N 1
ATOM 839 C CA . THR A 1 101 ? 5.672 7.285 -3.896 1.00 96.19 101 THR A CA 1
ATOM 840 C C . THR A 1 101 ? 4.728 8.405 -3.486 1.00 96.19 101 THR A C 1
ATOM 842 O O . THR A 1 101 ? 5.163 9.262 -2.716 1.00 96.19 101 THR A O 1
ATOM 845 N N . SER A 1 102 ? 3.472 8.383 -3.949 1.00 96.94 102 SER A N 1
ATOM 846 C CA . SER A 1 102 ? 2.556 9.530 -3.863 1.00 96.94 102 SER A CA 1
ATOM 847 C C . SER A 1 102 ? 1.240 9.281 -3.110 1.00 96.94 102 SER A C 1
ATOM 849 O O . SER A 1 102 ? 0.598 10.258 -2.744 1.00 96.94 102 SER A O 1
ATOM 851 N N . TYR A 1 103 ? 0.810 8.031 -2.902 1.00 98.06 103 TYR A N 1
ATOM 852 C CA . TYR A 1 103 ? -0.529 7.728 -2.362 1.00 98.06 103 TYR A CA 1
ATOM 853 C C . TYR A 1 103 ? -0.517 6.974 -1.038 1.00 98.06 103 TYR A C 1
ATOM 855 O O . TYR A 1 103 ? -1.330 7.274 -0.169 1.00 98.06 103 TYR A O 1
ATOM 863 N N . THR A 1 104 ? 0.348 5.968 -0.905 1.00 97.94 104 THR A N 1
ATOM 864 C CA . THR A 1 104 ? 0.363 5.131 0.295 1.00 97.94 104 THR A CA 1
ATOM 865 C C . THR A 1 104 ? 0.786 5.935 1.520 1.00 97.94 104 THR A C 1
ATOM 867 O O . THR A 1 104 ? 1.670 6.798 1.434 1.00 97.94 104 THR A O 1
ATOM 870 N N . LEU A 1 105 ? 0.196 5.623 2.672 1.00 98.50 105 LEU A N 1
ATOM 871 C CA . LEU A 1 105 ? 0.603 6.222 3.930 1.00 98.50 105 LEU A CA 1
ATOM 872 C C . LEU A 1 105 ? 2.045 5.849 4.290 1.00 98.50 105 LEU A C 1
ATOM 874 O O . LEU A 1 105 ? 2.462 4.686 4.213 1.00 98.50 105 LEU A O 1
ATOM 878 N N . LYS A 1 106 ? 2.799 6.856 4.728 1.00 98.69 106 LYS A N 1
ATOM 879 C CA . LYS A 1 106 ? 4.170 6.715 5.216 1.00 98.69 106 LYS A CA 1
ATOM 880 C C . LYS A 1 106 ? 4.255 7.151 6.667 1.00 98.69 106 LYS A C 1
ATOM 882 O O . LYS A 1 106 ? 3.419 7.923 7.134 1.00 98.69 106 LYS A O 1
ATOM 887 N N . THR A 1 107 ? 5.297 6.697 7.351 1.00 98.62 107 THR A N 1
ATOM 888 C CA . THR A 1 107 ? 5.699 7.298 8.624 1.00 98.62 107 THR A CA 1
ATOM 889 C C . THR A 1 107 ? 5.935 8.798 8.449 1.00 98.62 107 THR A C 1
ATOM 891 O O . THR A 1 107 ? 6.293 9.248 7.359 1.00 98.62 107 THR A O 1
ATOM 894 N N . PHE A 1 108 ? 5.758 9.589 9.508 1.00 98.31 108 PHE A N 1
ATOM 895 C CA . PHE A 1 108 ? 5.916 11.047 9.430 1.00 98.31 108 PHE A CA 1
ATOM 896 C C . PHE A 1 108 ? 7.315 11.490 8.977 1.00 98.31 108 PHE A C 1
ATOM 898 O O . PHE A 1 108 ? 7.454 12.533 8.345 1.00 98.31 108 PHE A O 1
ATOM 905 N N . ASP A 1 109 ? 8.349 10.685 9.239 1.00 97.94 109 ASP A N 1
ATOM 906 C CA . ASP A 1 109 ? 9.711 10.919 8.743 1.00 97.94 109 ASP A CA 1
ATOM 907 C C . ASP A 1 109 ? 9.923 10.506 7.271 1.00 97.94 109 ASP A C 1
ATOM 909 O O . ASP A 1 109 ? 11.015 10.669 6.727 1.00 97.94 109 ASP A O 1
ATOM 913 N N . GLY A 1 110 ? 8.893 9.953 6.626 1.00 96.88 110 GLY A N 1
ATOM 914 C CA . GLY A 1 110 ? 8.876 9.547 5.226 1.00 96.88 110 GLY A CA 1
ATOM 915 C C . GLY A 1 110 ? 9.670 8.281 4.899 1.00 96.88 110 GLY A C 1
ATOM 916 O O . GLY A 1 110 ? 9.781 7.948 3.717 1.00 96.88 110 GLY A O 1
ATOM 917 N N . LYS A 1 111 ? 10.229 7.572 5.891 1.00 96.81 111 LYS A N 1
ATOM 918 C CA . LYS A 1 111 ? 11.181 6.469 5.655 1.00 96.81 111 LYS A CA 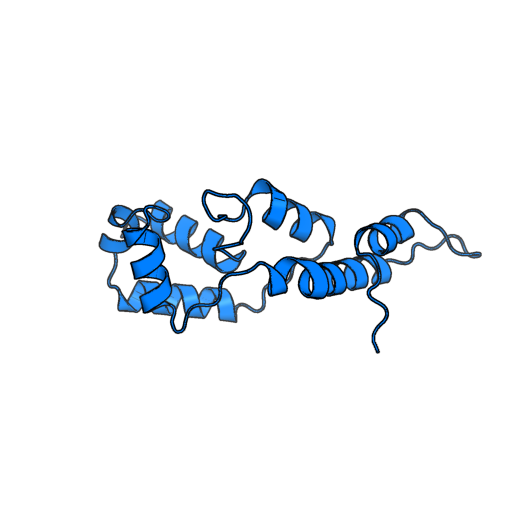1
ATOM 919 C C . LYS A 1 111 ? 10.542 5.102 5.460 1.00 96.81 111 LYS A C 1
ATOM 921 O O . LYS A 1 111 ? 11.188 4.221 4.894 1.00 96.81 111 LYS A O 1
ATOM 926 N N . ARG A 1 112 ? 9.321 4.891 5.957 1.00 98.50 112 ARG A N 1
ATOM 927 C CA . ARG A 1 112 ? 8.658 3.582 5.917 1.00 98.50 112 ARG A CA 1
ATOM 928 C C . ARG A 1 112 ? 7.224 3.672 5.424 1.00 98.50 112 ARG A C 1
ATOM 930 O O . ARG A 1 112 ? 6.556 4.680 5.629 1.00 98.50 112 ARG A O 1
ATOM 937 N N . TYR A 1 113 ? 6.750 2.592 4.811 1.00 98.81 113 TYR A N 1
ATOM 938 C CA . TYR A 1 113 ? 5.364 2.430 4.376 1.00 98.81 113 TYR A CA 1
ATOM 939 C C . TYR A 1 113 ? 4.516 1.794 5.480 1.00 98.81 113 TYR A C 1
ATOM 941 O O . TYR A 1 113 ? 4.924 0.798 6.081 1.00 98.81 113 TYR A O 1
ATOM 949 N N . LEU A 1 114 ? 3.336 2.366 5.719 1.00 98.81 114 LEU A N 1
ATOM 950 C CA . LEU A 1 114 ? 2.347 1.898 6.700 1.00 98.81 114 LEU A CA 1
ATOM 951 C C . LEU A 1 114 ? 1.114 1.256 6.042 1.00 98.81 114 LEU A C 1
ATOM 953 O O . LEU A 1 114 ? 0.297 0.631 6.723 1.00 98.81 114 LEU A O 1
ATOM 957 N N . GLU A 1 115 ? 0.981 1.406 4.724 1.00 98.62 115 GLU A N 1
ATOM 958 C CA . GLU A 1 115 ? -0.122 0.881 3.922 1.00 98.62 115 GLU A CA 1
ATOM 959 C C . GLU A 1 115 ? 0.373 0.113 2.685 1.00 98.62 115 GLU A C 1
ATOM 961 O O . GLU A 1 115 ? 1.401 0.418 2.059 1.00 98.62 115 GLU A O 1
ATOM 966 N N . HIS A 1 116 ? -0.421 -0.879 2.299 1.00 98.56 116 HIS A N 1
ATOM 967 C CA . HIS A 1 116 ? -0.495 -1.425 0.950 1.00 98.56 116 HIS A CA 1
ATOM 968 C C . HIS A 1 116 ? -1.781 -0.972 0.250 1.00 98.56 116 HIS A C 1
ATOM 970 O O . HIS A 1 116 ? -2.579 -0.205 0.798 1.00 98.56 116 HIS A O 1
ATOM 976 N N . PHE A 1 117 ? -1.951 -1.385 -1.005 1.00 98.69 117 PHE A N 1
ATOM 977 C CA . PHE A 1 117 ? -3.074 -0.945 -1.832 1.00 98.69 117 PHE A CA 1
ATOM 978 C C . PHE A 1 117 ? -4.417 -1.318 -1.201 1.00 98.69 117 PHE A C 1
ATOM 980 O O . PHE A 1 117 ? -5.317 -0.490 -1.077 1.00 98.69 117 PHE A O 1
ATOM 987 N N . GLU A 1 118 ? -4.500 -2.548 -0.722 1.00 98.69 118 GLU A N 1
ATOM 988 C CA . GLU A 1 118 ? -5.645 -3.156 -0.066 1.00 98.69 118 GLU A CA 1
ATOM 989 C C . GLU A 1 118 ? -6.016 -2.405 1.220 1.00 98.69 118 GLU A C 1
ATOM 991 O O . GLU A 1 118 ? -7.199 -2.182 1.481 1.00 98.69 118 GLU A O 1
ATOM 996 N N . ASP A 1 119 ? -5.026 -1.925 1.983 1.00 98.75 119 ASP A N 1
ATOM 997 C CA . ASP A 1 119 ? -5.270 -1.129 3.190 1.00 98.75 119 ASP A CA 1
ATOM 998 C C . ASP A 1 119 ? -5.896 0.225 2.852 1.00 98.75 119 ASP A C 1
ATOM 1000 O O . ASP A 1 119 ? -6.895 0.624 3.456 1.00 98.75 119 ASP A O 1
ATOM 1004 N N . ARG A 1 120 ? -5.335 0.917 1.851 1.00 98.75 120 ARG A N 1
ATOM 1005 C CA . ARG A 1 120 ? -5.848 2.210 1.383 1.00 98.75 120 ARG A CA 1
ATOM 1006 C C . ARG A 1 120 ? -7.279 2.066 0.876 1.00 98.75 120 ARG A C 1
ATOM 1008 O O . ARG A 1 120 ? -8.133 2.871 1.242 1.00 98.75 120 ARG A O 1
ATOM 1015 N N . VAL A 1 121 ? -7.548 1.041 0.065 1.00 98.75 121 VAL A N 1
ATOM 1016 C CA . VAL A 1 121 ? -8.895 0.723 -0.436 1.00 98.75 121 VAL A CA 1
ATOM 1017 C C . VAL A 1 121 ? -9.853 0.462 0.723 1.00 98.75 121 VAL A C 1
ATOM 1019 O O . VAL A 1 121 ? -10.944 1.030 0.746 1.00 98.75 121 VAL A O 1
ATOM 1022 N N . THR A 1 122 ? -9.435 -0.332 1.709 1.00 98.81 122 THR A N 1
ATOM 1023 C CA . THR A 1 122 ? -10.259 -0.662 2.879 1.00 98.81 122 THR A CA 1
ATOM 1024 C C . THR A 1 122 ? -10.628 0.586 3.673 1.00 98.81 122 THR A C 1
ATOM 1026 O O . THR A 1 122 ? -11.802 0.802 3.967 1.00 98.81 122 THR A O 1
ATOM 1029 N N . MET A 1 123 ? -9.660 1.455 3.967 1.00 98.75 123 MET A N 1
ATOM 1030 C CA . MET A 1 123 ? -9.937 2.694 4.695 1.00 98.75 123 MET A CA 1
ATOM 1031 C C . MET A 1 123 ? -10.830 3.649 3.904 1.00 98.75 123 MET A C 1
ATOM 1033 O O . MET A 1 123 ? -11.723 4.253 4.487 1.00 98.75 123 MET A O 1
ATOM 1037 N N . VAL A 1 124 ? -10.654 3.760 2.582 1.00 98.81 124 VAL A N 1
ATOM 1038 C CA . VAL A 1 124 ? -11.573 4.539 1.731 1.00 98.81 124 VAL A CA 1
ATOM 1039 C C . VAL A 1 124 ? -12.991 3.980 1.810 1.00 98.81 124 VAL A C 1
ATOM 1041 O O . VAL A 1 124 ? -13.933 4.749 1.994 1.00 98.81 124 VAL A O 1
ATOM 1044 N N . ALA A 1 125 ? -13.150 2.659 1.708 1.00 98.75 125 ALA A N 1
ATOM 1045 C CA . ALA A 1 125 ? -14.454 2.012 1.784 1.00 98.75 125 ALA A CA 1
ATOM 1046 C C . ALA A 1 125 ? -15.135 2.275 3.135 1.00 98.75 125 ALA A C 1
ATOM 1048 O O . ALA A 1 125 ? -16.283 2.712 3.156 1.00 98.75 125 ALA A O 1
ATOM 1049 N N . LEU A 1 126 ? -14.417 2.095 4.248 1.00 98.69 126 LEU A N 1
ATOM 1050 C CA . LEU A 1 126 ? -14.935 2.364 5.593 1.00 98.69 126 LEU A CA 1
ATOM 1051 C C . LEU A 1 126 ? -15.346 3.834 5.769 1.00 98.69 126 LEU A C 1
ATOM 1053 O O . LEU A 1 126 ? -16.417 4.111 6.309 1.00 98.69 126 LEU A O 1
ATOM 1057 N N . THR A 1 127 ? -14.543 4.780 5.277 1.00 98.62 127 THR A N 1
ATOM 1058 C CA . THR A 1 127 ? -14.870 6.211 5.351 1.00 98.62 127 THR A CA 1
ATOM 1059 C C . THR A 1 127 ? -16.129 6.551 4.556 1.00 98.62 127 THR A C 1
ATOM 1061 O O . THR A 1 127 ? -16.989 7.277 5.050 1.00 98.62 127 THR A O 1
ATOM 1064 N N . LEU A 1 128 ? -16.250 6.044 3.326 1.00 98.62 128 LEU A N 1
ATOM 1065 C CA . LEU A 1 128 ? -17.365 6.383 2.439 1.00 98.62 128 LEU A CA 1
ATOM 1066 C C . LEU A 1 128 ? -18.670 5.671 2.818 1.00 98.62 128 LEU A C 1
ATOM 1068 O O . LEU A 1 128 ? -19.734 6.262 2.650 1.00 98.62 128 LEU A O 1
ATOM 1072 N N . ALA A 1 129 ? -18.599 4.437 3.325 1.00 98.25 129 ALA A N 1
ATOM 1073 C CA . ALA A 1 129 ? -19.777 3.635 3.660 1.00 98.25 129 ALA A CA 1
ATOM 1074 C C . ALA A 1 129 ? -20.488 4.089 4.946 1.00 98.25 129 ALA A C 1
ATOM 1076 O O . ALA A 1 129 ? -21.684 3.865 5.078 1.00 98.25 129 ALA A O 1
ATOM 1077 N N . GLN A 1 130 ? -19.795 4.801 5.841 1.00 96.75 130 GLN A N 1
ATOM 1078 C CA . GLN A 1 130 ? -20.395 5.489 6.988 1.00 96.75 130 GLN A CA 1
ATOM 1079 C C . GLN A 1 130 ? -21.187 4.624 8.002 1.00 96.75 130 GLN A C 1
ATOM 1081 O O . GLN A 1 130 ? -21.971 5.190 8.767 1.00 96.75 130 GLN A O 1
ATOM 1086 N N . GLY A 1 131 ? -20.891 3.331 8.150 1.00 82.00 131 GLY A N 1
ATOM 1087 C CA . GLY A 1 131 ? -21.479 2.462 9.188 1.00 82.00 131 GLY A CA 1
ATOM 1088 C C . GLY A 1 131 ? -22.601 1.586 8.663 1.00 82.00 131 GLY A C 1
ATOM 1089 O O . GLY A 1 131 ? -23.686 2.139 8.384 1.00 82.00 131 GLY A O 1
#

Organism: NCBI:txid1962639

Foldseek 3Di:
DPPLDALVVLQCQQVDADPVRDGPLVSFVVSQVSCCVPPAVVQADDDPAPVVLVVVCVVVPNDDVVLVVQDDVVVLRVQLVVLVVVPDDDPGSCSQCCCLPPPFDDDPVRRHGSDDPSRSVSSVCSNVVRD

Radius of gyration: 17.87 Å; chains: 1; bounding box: 44×26×54 Å

Secondary structure (DSSP, 8-state):
------HHHHHHGGG-B-TTS-B-THHHHHHHHHHIIIIIHHHBPP-S-HHHHHHHHHHTTSS-HHHHTTS-HHHHHHHHHHHHTT----SSHHHHHHHHHHTS-B-TTSSSB---HHHHHHHHHHHHH--

Sequence (131 aa):
MQETMDYHALNAMLNLYDKAGHIQFDKDQQAIDAFFATHVRPHSVTFASQHERLETLVREGYYDDAVLARYDRAFVLRLFEHAHASGFRFQTFLGAWKFYTSYTLKTFDGKRYLEHFEDRVTMVALTLAQG